Protein AF-A0A6H9SD09-F1 (afdb_monomer_lite)

Structure (mmCIF, N/CA/C/O backbone):
data_AF-A0A6H9SD09-F1
#
_entry.id   AF-A0A6H9SD09-F1
#
loop_
_atom_site.group_PDB
_atom_site.id
_atom_site.type_symbol
_atom_site.label_atom_id
_atom_site.label_alt_id
_atom_site.label_comp_id
_atom_site.label_asym_id
_atom_site.label_entity_id
_atom_site.label_seq_id
_atom_site.pdbx_PDB_ins_code
_atom_site.Cartn_x
_atom_site.Cartn_y
_atom_site.Cartn_z
_atom_site.occupancy
_atom_site.B_iso_or_equiv
_atom_site.auth_seq_id
_atom_site.auth_comp_id
_atom_site.auth_asym_id
_atom_site.auth_atom_id
_atom_site.pdbx_PDB_model_num
ATOM 1 N N . GLU A 1 1 ? -4.843 -14.216 18.972 1.00 89.25 1 GLU A N 1
ATOM 2 C CA . GLU A 1 1 ? -3.890 -14.045 17.846 1.00 89.25 1 GLU A CA 1
ATOM 3 C C . GLU A 1 1 ? -2.821 -13.017 18.214 1.00 89.25 1 GLU A C 1
ATOM 5 O O . GLU A 1 1 ? -3.001 -12.304 19.195 1.00 89.25 1 GLU A O 1
ATOM 10 N N . LYS A 1 2 ? -1.725 -12.934 17.452 1.00 94.81 2 LYS A N 1
ATOM 11 C CA . LYS A 1 2 ? -0.827 -11.769 17.442 1.00 94.81 2 LYS A CA 1
ATOM 12 C C . LYS A 1 2 ? -0.801 -11.192 16.033 1.00 94.81 2 LYS A C 1
ATOM 14 O O . LYS A 1 2 ? -0.509 -11.924 15.093 1.00 94.81 2 LYS A O 1
ATOM 19 N N . ALA A 1 3 ? -1.079 -9.900 15.897 1.00 96.81 3 ALA A N 1
ATOM 20 C CA . ALA A 1 3 ? -1.042 -9.196 14.621 1.00 96.81 3 ALA A CA 1
ATOM 21 C C . ALA A 1 3 ? 0.053 -8.126 14.613 1.00 96.81 3 ALA A C 1
ATOM 23 O O . ALA A 1 3 ? 0.356 -7.518 15.643 1.00 96.81 3 ALA A O 1
ATOM 24 N N . LYS A 1 4 ? 0.662 -7.912 13.445 1.00 96.38 4 LYS A N 1
ATOM 25 C CA . LYS A 1 4 ? 1.649 -6.852 13.208 1.00 96.38 4 LYS A CA 1
ATOM 26 C C . LYS A 1 4 ? 1.287 -6.079 11.943 1.00 96.38 4 LYS A C 1
ATOM 28 O O . LYS A 1 4 ? 0.883 -6.681 10.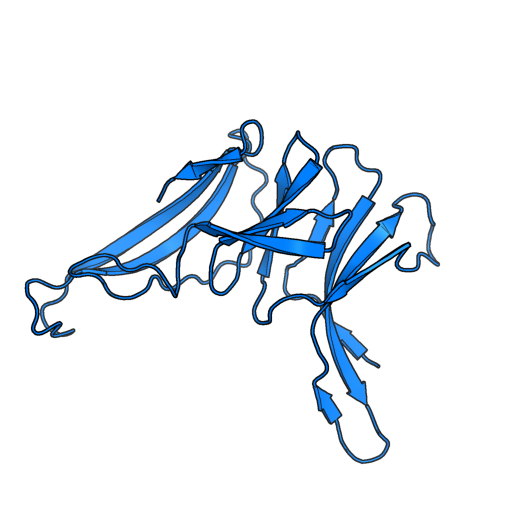948 1.00 96.38 4 LYS A O 1
ATOM 33 N N . SER A 1 5 ? 1.471 -4.765 11.988 1.00 97.19 5 SER A N 1
ATOM 34 C CA . SER A 1 5 ? 1.482 -3.911 10.799 1.00 97.19 5 SER A CA 1
ATOM 35 C C . SER A 1 5 ? 2.931 -3.662 10.378 1.00 97.19 5 SER A C 1
ATOM 37 O O . SER A 1 5 ? 3.809 -3.520 11.231 1.00 97.19 5 SER A O 1
ATOM 39 N N . LEU A 1 6 ? 3.191 -3.663 9.071 1.00 94.69 6 LEU A N 1
ATOM 40 C CA . LEU A 1 6 ? 4.517 -3.459 8.476 1.00 94.69 6 LEU A CA 1
ATOM 41 C C . LEU A 1 6 ? 4.536 -2.115 7.744 1.00 94.69 6 LEU A C 1
ATOM 43 O O . LEU A 1 6 ? 4.350 -2.067 6.533 1.00 94.69 6 LEU A O 1
ATOM 47 N N . TRP A 1 7 ? 4.672 -1.022 8.502 1.00 97.12 7 TRP A N 1
ATOM 48 C CA . TRP A 1 7 ? 4.547 0.371 8.021 1.00 97.12 7 TRP A CA 1
ATOM 49 C C . TRP A 1 7 ? 3.190 0.723 7.383 1.00 97.12 7 TRP A C 1
ATOM 51 O O . TRP A 1 7 ? 2.988 1.844 6.923 1.00 97.12 7 TRP A O 1
ATOM 61 N N . ALA A 1 8 ? 2.248 -0.217 7.394 1.00 97.88 8 ALA A N 1
ATOM 62 C CA . ALA A 1 8 ? 0.945 -0.112 6.769 1.00 97.88 8 ALA A CA 1
ATOM 63 C C . ALA A 1 8 ? -0.066 0.496 7.737 1.00 97.88 8 ALA A C 1
ATOM 65 O O . ALA A 1 8 ? -0.957 -0.199 8.232 1.00 97.88 8 ALA A O 1
ATOM 66 N N . PHE A 1 9 ? 0.087 1.786 8.032 1.00 97.94 9 PHE A N 1
ATOM 67 C CA . PHE A 1 9 ? -0.905 2.559 8.774 1.00 97.94 9 PHE A CA 1
ATOM 68 C C . PHE A 1 9 ? -0.962 4.009 8.287 1.00 97.94 9 PHE A C 1
ATOM 70 O O . PHE A 1 9 ? 0.039 4.554 7.825 1.00 97.94 9 PHE A O 1
ATOM 77 N N . THR A 1 10 ? -2.134 4.632 8.382 1.00 98.31 10 THR A N 1
ATOM 78 C CA . THR A 1 10 ? -2.317 6.059 8.096 1.00 98.31 10 THR A CA 1
ATOM 79 C C . THR A 1 10 ? -3.590 6.584 8.760 1.00 98.31 10 THR A C 1
ATOM 81 O O . THR A 1 10 ? -4.387 5.808 9.287 1.00 98.31 10 THR A O 1
ATOM 84 N N . VAL A 1 11 ? -3.779 7.899 8.739 1.00 98.06 11 VAL A N 1
ATOM 85 C CA . VAL A 1 11 ? -4.969 8.582 9.263 1.00 98.06 11 VAL A CA 1
ATOM 86 C C . VAL A 1 11 ? -5.796 9.093 8.081 1.00 98.06 11 VAL A C 1
ATOM 88 O O . VAL A 1 11 ? -5.233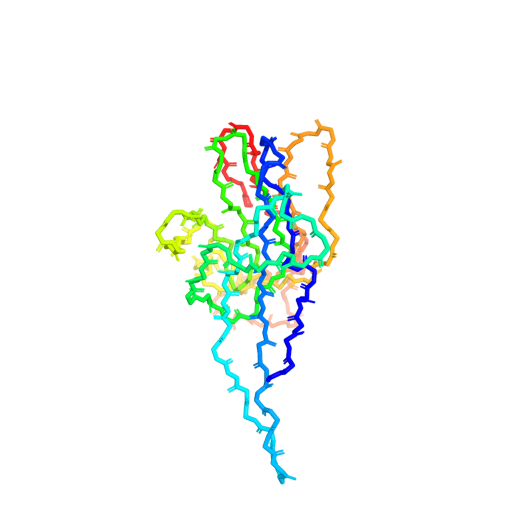 9.441 7.041 1.00 98.06 11 VAL A O 1
ATOM 91 N N . SER A 1 12 ? -7.124 9.109 8.197 1.00 98.12 12 SER A N 1
ATOM 92 C CA . SER A 1 12 ? -8.008 9.728 7.207 1.00 98.12 12 SER A CA 1
ATOM 93 C C . SER A 1 12 ? -7.718 11.222 7.068 1.00 98.12 12 SER A C 1
ATOM 95 O O . SER A 1 12 ? -7.237 11.864 8.001 1.00 98.12 12 SER A O 1
ATOM 97 N N . HIS A 1 13 ? -8.029 11.803 5.909 1.00 96.00 13 HIS A N 1
ATOM 98 C CA . HIS A 1 13 ? -7.797 13.230 5.677 1.00 96.00 13 HIS A CA 1
ATOM 99 C C . HIS A 1 13 ? -8.500 14.119 6.720 1.00 96.00 13 HIS A C 1
ATOM 101 O O . HIS A 1 13 ? -7.946 15.125 7.154 1.00 96.00 13 HIS A O 1
ATOM 107 N N . ASP A 1 14 ? -9.702 13.729 7.155 1.00 97.06 14 ASP A N 1
ATOM 108 C CA . ASP A 1 14 ? -10.475 14.438 8.178 1.00 97.06 14 ASP A CA 1
ATOM 109 C C . ASP A 1 14 ? -10.074 14.094 9.626 1.00 97.06 14 ASP A C 1
ATOM 111 O O . ASP A 1 14 ? -10.645 14.644 10.567 1.00 97.06 14 ASP A O 1
ATOM 115 N N . GLY A 1 15 ? -9.112 13.187 9.823 1.00 98.19 15 GLY A N 1
ATOM 116 C CA . GLY A 1 15 ? -8.595 12.810 11.136 1.00 98.19 15 GLY A CA 1
ATOM 117 C C . GLY A 1 15 ? -9.495 11.895 11.968 1.00 98.19 15 GLY A C 1
ATOM 118 O O . GLY A 1 15 ? -9.121 11.576 13.096 1.00 98.19 15 GLY A O 1
ATOM 119 N N . LYS A 1 16 ? -10.664 11.478 11.467 1.00 98.38 16 LYS A N 1
ATOM 120 C CA . LYS A 1 16 ? -11.653 10.704 12.242 1.00 98.38 16 LYS A CA 1
ATOM 121 C C . LYS A 1 16 ? -11.389 9.208 12.275 1.00 98.38 16 LYS A C 1
ATOM 123 O O . LYS A 1 16 ? -11.869 8.519 13.173 1.00 98.38 16 LYS A O 1
ATOM 128 N N . GLU A 1 17 ? -10.644 8.698 11.302 1.00 98.62 17 GLU A N 1
ATOM 129 C CA . GLU A 1 17 ? -10.371 7.274 11.180 1.00 98.62 17 GLU A CA 1
ATOM 130 C C . GLU A 1 17 ? -8.872 7.001 11.064 1.00 98.62 17 GLU A C 1
ATOM 132 O O . GLU A 1 17 ? -8.118 7.745 10.438 1.00 98.62 17 GLU A O 1
ATOM 137 N N . LEU A 1 18 ? -8.439 5.899 11.667 1.00 98.56 18 LEU A N 1
ATOM 138 C CA . LEU A 1 18 ? -7.121 5.314 11.472 1.00 98.56 18 LEU A CA 1
ATOM 139 C C . LEU A 1 18 ? -7.281 4.009 10.703 1.00 98.56 18 LEU A C 1
ATOM 141 O O . LEU A 1 18 ? -8.080 3.146 11.067 1.00 98.56 18 LEU A O 1
ATOM 145 N N . PHE A 1 19 ? -6.479 3.852 9.658 1.00 98.75 19 PHE A N 1
ATOM 146 C CA . PHE A 1 19 ? -6.436 2.656 8.829 1.00 98.75 19 PHE A CA 1
ATOM 147 C C . PHE A 1 19 ? -5.144 1.897 9.104 1.00 98.75 19 PHE A C 1
ATOM 149 O O . PHE A 1 19 ? -4.072 2.501 9.143 1.00 98.75 19 PHE A O 1
ATOM 156 N N . THR A 1 20 ? -5.215 0.576 9.253 1.00 98.62 20 THR A N 1
ATOM 157 C CA . THR A 1 20 ? -4.020 -0.264 9.390 1.00 98.62 20 THR A CA 1
ATOM 158 C C . THR A 1 20 ? -4.219 -1.634 8.761 1.00 98.62 20 THR A C 1
ATOM 160 O O . THR A 1 20 ? -5.297 -2.218 8.854 1.00 98.62 20 THR A O 1
ATOM 163 N N . VAL A 1 21 ? -3.177 -2.169 8.125 1.00 98.62 21 VAL A N 1
ATOM 164 C CA . VAL A 1 21 ? -3.177 -3.570 7.691 1.00 98.62 21 VAL A CA 1
ATOM 165 C C . VAL A 1 21 ? -2.599 -4.431 8.804 1.00 98.62 21 VAL A C 1
ATOM 167 O O . VAL A 1 21 ? -1.415 -4.353 9.139 1.00 98.62 21 VAL A O 1
ATOM 170 N N . ALA A 1 22 ? -3.432 -5.306 9.350 1.00 98.31 22 ALA A N 1
ATOM 171 C CA . ALA A 1 22 ? -3.016 -6.338 10.277 1.00 98.31 22 ALA A CA 1
ATOM 172 C C . ALA A 1 22 ? -2.568 -7.585 9.504 1.00 98.31 22 ALA A C 1
ATOM 174 O O . ALA A 1 22 ? -3.302 -8.106 8.663 1.00 98.31 22 ALA A O 1
ATOM 175 N N . ASN A 1 23 ? -1.380 -8.104 9.831 1.00 98.62 23 ASN A N 1
ATOM 176 C CA . ASN A 1 23 ? -0.917 -9.436 9.435 1.00 98.62 23 ASN A CA 1
ATOM 177 C C . ASN A 1 23 ? -1.024 -10.379 10.650 1.00 98.62 23 ASN A C 1
ATOM 179 O O . ASN A 1 23 ? -0.106 -10.399 11.479 1.00 98.62 23 ASN A O 1
ATOM 183 N N . PRO A 1 24 ? -2.153 -11.092 10.819 1.00 98.38 24 PRO A N 1
ATOM 184 C CA . PRO A 1 24 ? -2.392 -11.942 11.975 1.00 98.38 24 PRO A CA 1
ATOM 185 C C . PRO A 1 24 ? -1.689 -13.299 11.879 1.00 98.38 24 PRO A C 1
ATOM 187 O O . PRO A 1 24 ? -1.648 -13.950 10.834 1.00 98.38 24 PRO A O 1
ATOM 190 N N . THR A 1 25 ? -1.211 -13.763 13.028 1.00 98.62 25 THR A N 1
ATOM 191 C CA . THR A 1 25 ? -0.766 -15.136 13.255 1.00 98.62 25 THR A CA 1
ATOM 192 C C . THR A 1 25 ? -1.533 -15.701 14.442 1.00 98.62 25 THR A C 1
ATOM 194 O O . THR A 1 25 ? -1.507 -15.154 15.554 1.00 98.62 25 THR A O 1
ATOM 197 N N . LEU A 1 26 ? -2.225 -16.816 14.218 1.00 98.25 26 LEU A N 1
ATOM 198 C CA . LEU A 1 26 ? -2.837 -17.581 15.292 1.00 98.25 26 LEU A CA 1
ATOM 199 C C . LEU A 1 26 ? -1.740 -18.360 16.016 1.00 98.25 26 LEU A C 1
ATOM 201 O O . LEU A 1 26 ? -0.980 -19.092 15.385 1.00 98.25 26 LEU A O 1
ATOM 205 N N . MET A 1 27 ? -1.661 -18.187 17.332 1.00 97.94 27 MET A N 1
ATO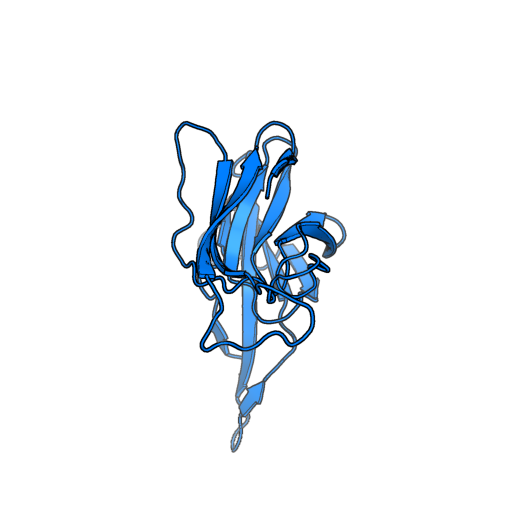M 206 C CA . MET A 1 27 ? -0.754 -18.941 18.190 1.00 97.94 27 MET A CA 1
ATOM 207 C C . MET A 1 27 ? -1.557 -20.044 18.867 1.00 97.94 27 MET A C 1
ATOM 209 O O . MET A 1 27 ? -2.338 -19.758 19.774 1.00 97.94 27 MET A O 1
ATOM 213 N N . LEU A 1 28 ? -1.411 -21.272 18.383 1.00 97.56 28 LEU A N 1
ATOM 214 C CA . LEU A 1 28 ? -1.930 -22.456 19.058 1.00 97.56 28 LEU A CA 1
ATOM 215 C C . LEU A 1 28 ? -0.904 -22.926 20.099 1.00 97.56 28 LEU A C 1
ATOM 217 O O . LEU A 1 28 ? 0.188 -22.370 20.206 1.00 97.56 28 LEU A O 1
ATOM 221 N N . ASN A 1 29 ? -1.261 -23.938 20.882 1.00 97.75 29 ASN A N 1
ATOM 222 C CA . ASN A 1 29 ? -0.415 -24.480 21.945 1.00 97.75 29 ASN A CA 1
ATOM 223 C C . ASN A 1 29 ? 0.929 -25.042 21.439 1.00 97.75 29 ASN A C 1
ATOM 225 O O . ASN A 1 29 ? 1.904 -25.008 22.180 1.00 97.75 29 ASN A O 1
ATOM 229 N N . ASP A 1 30 ? 0.984 -25.542 20.203 1.00 98.12 30 ASP A N 1
ATOM 230 C CA . ASP A 1 30 ? 2.138 -26.251 19.629 1.00 98.12 30 ASP A CA 1
ATOM 231 C C . ASP A 1 30 ? 2.599 -25.709 18.262 1.00 98.12 30 ASP A C 1
ATOM 233 O O . ASP A 1 30 ? 3.615 -26.155 17.730 1.00 98.12 30 ASP A O 1
ATOM 237 N N . ARG A 1 31 ? 1.860 -24.765 17.662 1.00 98.25 31 ARG A N 1
ATOM 238 C CA . ARG A 1 31 ? 2.137 -24.266 16.308 1.00 98.25 31 ARG A CA 1
ATOM 239 C C . ARG A 1 31 ? 1.577 -22.879 16.049 1.00 98.25 31 ARG A C 1
ATOM 241 O O . ARG A 1 31 ? 0.619 -22.430 16.679 1.00 98.25 31 ARG A O 1
ATOM 248 N N . TYR A 1 32 ? 2.141 -22.225 15.043 1.00 98.62 32 TYR A N 1
ATOM 249 C CA . TYR A 1 32 ? 1.625 -20.974 14.503 1.00 98.62 32 TYR A CA 1
ATOM 250 C C . TYR A 1 32 ? 0.924 -21.211 13.172 1.00 98.62 32 TYR A C 1
ATOM 252 O O . TYR A 1 32 ? 1.389 -21.992 12.346 1.00 98.62 32 TYR A O 1
ATOM 260 N N . VAL A 1 33 ? -0.186 -20.509 12.956 1.00 98.50 33 VAL A N 1
ATOM 261 C CA . VAL A 1 33 ? -0.927 -20.544 11.693 1.00 98.50 33 VAL A CA 1
ATOM 262 C C . VAL A 1 33 ? -1.058 -19.118 11.181 1.00 98.50 33 VAL A C 1
ATOM 264 O O . VAL A 1 33 ? -1.775 -18.306 11.773 1.00 98.50 33 VAL A O 1
ATOM 267 N N . VAL A 1 34 ? -0.353 -18.805 10.092 1.00 98.31 34 VAL A N 1
ATOM 268 C CA . VAL A 1 34 ? -0.476 -17.514 9.399 1.00 98.31 34 VAL A CA 1
ATOM 269 C C . VAL A 1 34 ? -1.908 -17.369 8.897 1.00 98.31 34 VAL A C 1
ATOM 271 O O . VAL A 1 34 ? -2.442 -18.279 8.270 1.00 98.31 34 VAL A O 1
ATOM 274 N N . GLN A 1 35 ? -2.525 -16.235 9.202 1.00 98.50 35 GLN A N 1
ATOM 275 C CA . GLN A 1 35 ? -3.906 -15.945 8.840 1.00 98.50 35 GLN A CA 1
ATOM 276 C C . GLN A 1 35 ? -3.967 -14.958 7.662 1.00 98.50 35 GLN A C 1
ATOM 278 O O . GLN A 1 35 ? -2.958 -14.379 7.245 1.00 98.50 35 GLN A O 1
ATOM 283 N N . GLN A 1 36 ? -5.170 -14.768 7.121 1.00 98.19 36 GLN A N 1
ATOM 284 C CA . GLN A 1 36 ? -5.457 -13.779 6.083 1.00 98.19 36 GLN A CA 1
ATOM 285 C C . GLN A 1 36 ? -5.212 -12.352 6.616 1.00 98.19 36 GLN A C 1
ATOM 287 O O . GLN A 1 36 ? -5.771 -12.005 7.661 1.00 98.19 36 GLN A O 1
ATOM 292 N N . PRO A 1 37 ? -4.413 -11.506 5.931 1.00 98.62 37 PRO A N 1
ATOM 293 C CA . PRO A 1 37 ? -4.312 -10.094 6.278 1.00 98.62 37 PRO A CA 1
ATOM 294 C C . PRO A 1 37 ? -5.646 -9.373 6.142 1.00 98.62 37 PRO A C 1
ATOM 296 O O . PRO A 1 37 ? -6.491 -9.745 5.322 1.00 98.62 37 PRO A O 1
ATOM 299 N N . ARG A 1 38 ? -5.812 -8.310 6.922 1.00 98.50 38 ARG A N 1
ATOM 300 C CA . ARG A 1 38 ? -7.032 -7.505 6.930 1.00 98.50 38 ARG A CA 1
ATOM 301 C C . ARG A 1 38 ? -6.722 -6.024 7.084 1.00 98.50 38 ARG A C 1
ATOM 303 O O . ARG A 1 38 ? -5.759 -5.666 7.757 1.00 98.50 38 ARG A O 1
ATOM 310 N N . LEU A 1 39 ? -7.535 -5.191 6.451 1.00 98.75 39 LEU A N 1
ATOM 311 C CA . LEU A 1 39 ? -7.582 -3.754 6.668 1.00 98.75 39 LEU A CA 1
ATOM 312 C C . LEU A 1 39 ? -8.540 -3.493 7.828 1.00 98.75 39 LEU A C 1
ATOM 314 O O . LEU A 1 39 ? -9.748 -3.661 7.673 1.00 98.75 39 LEU A O 1
ATOM 318 N N . ASP A 1 40 ? -7.991 -3.091 8.966 1.00 98.62 40 ASP A N 1
ATOM 319 C CA . ASP A 1 40 ? -8.749 -2.692 10.144 1.00 98.62 40 ASP A CA 1
ATOM 320 C C . ASP A 1 40 ? -8.901 -1.162 10.157 1.00 98.62 40 ASP A C 1
ATOM 322 O O . ASP A 1 40 ? -7.943 -0.420 9.907 1.00 98.62 40 ASP A O 1
ATOM 326 N N . VAL A 1 41 ? -10.117 -0.695 10.443 1.00 98.62 41 VAL A N 1
ATOM 327 C CA . VAL A 1 41 ? -10.465 0.726 10.565 1.00 98.62 41 VAL A CA 1
ATOM 328 C C . VAL A 1 41 ? -10.825 1.016 12.010 1.00 98.62 41 VAL A C 1
ATOM 330 O O . VAL A 1 41 ? -11.672 0.327 12.571 1.00 98.62 41 VAL A O 1
ATOM 333 N N . TYR A 1 42 ? -10.229 2.043 12.598 1.00 98.75 42 TYR A N 1
ATOM 334 C CA . TYR A 1 42 ? -10.476 2.482 13.970 1.00 98.75 42 TYR A CA 1
ATOM 335 C C . TYR A 1 42 ? -11.004 3.912 13.965 1.00 98.75 42 TYR A C 1
ATOM 337 O O . TYR A 1 42 ? -10.532 4.725 13.176 1.00 98.75 42 TYR A O 1
ATOM 345 N N . ALA A 1 43 ? -11.932 4.232 14.864 1.00 98.62 43 ALA A N 1
ATOM 346 C CA . ALA A 1 43 ? -12.283 5.621 15.140 1.00 98.62 43 ALA A CA 1
ATOM 347 C C . ALA A 1 43 ? -11.199 6.248 16.030 1.00 98.62 43 ALA A C 1
ATOM 349 O O . ALA A 1 43 ? -10.755 5.627 16.999 1.00 98.62 43 ALA A O 1
ATOM 350 N N . THR A 1 44 ? -10.741 7.454 15.697 1.00 98.50 44 THR A N 1
ATOM 351 C CA . THR A 1 44 ? -9.655 8.124 16.436 1.00 98.50 44 THR A CA 1
ATOM 352 C C . THR A 1 44 ? -10.107 8.694 17.782 1.00 98.50 44 THR A C 1
ATOM 354 O O . THR A 1 44 ? -9.272 8.950 18.646 1.00 98.50 44 THR A O 1
ATOM 357 N N . ASP A 1 45 ? -11.417 8.829 17.998 1.00 98.19 45 ASP A N 1
ATOM 358 C CA . ASP A 1 45 ? -12.041 9.277 19.247 1.00 98.19 45 ASP A CA 1
ATOM 359 C C . ASP A 1 45 ? -12.392 8.128 20.214 1.00 98.19 45 ASP A C 1
ATOM 361 O O . ASP A 1 45 ? -12.868 8.374 21.321 1.00 98.19 45 ASP A O 1
ATOM 365 N N . ALA A 1 46 ? -12.103 6.873 19.850 1.00 98.00 46 ALA A N 1
ATOM 366 C CA . ALA A 1 46 ? -12.447 5.692 20.650 1.00 98.00 46 ALA A CA 1
ATOM 367 C C . ALA A 1 46 ? -11.574 5.491 21.912 1.00 98.00 46 ALA A C 1
ATOM 369 O O . ALA A 1 46 ? -11.802 4.555 22.681 1.00 98.00 46 ALA A O 1
ATOM 370 N N . GLY A 1 47 ? -10.578 6.353 22.138 1.00 97.31 47 GLY A N 1
ATOM 371 C CA . GLY A 1 47 ? -9.700 6.305 23.308 1.00 97.31 47 GLY A CA 1
ATOM 372 C C . GLY A 1 47 ? -8.722 5.123 23.310 1.00 97.31 47 GLY A C 1
ATOM 373 O O . GLY A 1 47 ? -8.381 4.563 22.270 1.00 97.31 47 GLY A O 1
ATOM 374 N N . MET A 1 48 ? -8.233 4.752 24.498 1.00 97.38 48 MET A N 1
ATOM 375 C CA . MET A 1 48 ? -7.168 3.745 24.656 1.00 97.38 48 MET A CA 1
ATOM 376 C C . MET A 1 48 ? -7.631 2.301 24.420 1.00 97.38 48 MET A C 1
ATOM 378 O O . MET A 1 48 ? -6.806 1.439 24.127 1.00 97.38 48 MET A O 1
ATOM 382 N N . ASP A 1 49 ? -8.937 2.052 24.500 1.00 97.06 49 ASP A N 1
ATOM 383 C CA . ASP A 1 49 ? -9.549 0.735 24.293 1.00 97.06 49 ASP A CA 1
ATOM 384 C C . ASP A 1 49 ? -10.148 0.587 22.884 1.00 97.06 49 ASP A C 1
ATOM 386 O O . ASP A 1 49 ? -11.053 -0.224 22.661 1.00 97.06 49 ASP A O 1
ATOM 390 N N . ALA A 1 50 ? -9.659 1.385 21.927 1.00 98.00 50 ALA A N 1
ATOM 391 C CA . ALA A 1 50 ? -10.145 1.400 20.557 1.00 98.00 50 ALA A CA 1
ATOM 392 C C . ALA A 1 50 ? -10.147 -0.007 19.935 1.00 98.00 50 ALA A C 1
ATOM 394 O O . ALA A 1 50 ? -9.157 -0.745 19.954 1.00 98.00 50 ALA A O 1
ATOM 395 N N . LYS A 1 51 ? -11.277 -0.363 19.325 1.00 97.69 51 LYS A N 1
ATOM 396 C CA . LYS A 1 51 ? -11.462 -1.603 18.562 1.00 97.69 51 LYS A CA 1
ATOM 397 C C . LYS A 1 51 ? -11.734 -1.265 17.097 1.00 97.69 51 LYS A C 1
ATOM 399 O O . LYS A 1 51 ? -12.221 -0.165 16.827 1.00 97.69 51 LYS A O 1
ATOM 404 N N . PRO A 1 52 ? -11.461 -2.189 16.157 1.00 97.88 52 PRO A N 1
ATOM 405 C CA . PRO A 1 52 ? -11.850 -1.979 14.773 1.00 97.88 52 PRO A CA 1
ATOM 406 C C . PRO A 1 52 ? -13.362 -1.737 14.675 1.00 97.88 52 PRO A C 1
ATOM 408 O O . PRO A 1 52 ? -14.152 -2.567 15.125 1.00 97.88 52 PRO A O 1
ATOM 411 N N . VAL A 1 53 ? -13.761 -0.613 14.083 1.00 98.31 53 VAL A N 1
ATOM 412 C CA . VAL A 1 53 ? -15.159 -0.307 13.743 1.00 98.31 53 VAL A CA 1
ATOM 413 C C . VAL A 1 53 ? -15.563 -0.962 12.422 1.00 98.31 53 VAL A C 1
ATOM 415 O O . VAL A 1 53 ? -16.742 -1.217 12.195 1.00 98.31 53 VAL A O 1
ATOM 418 N N . ARG A 1 54 ? -14.583 -1.264 11.558 1.00 98.31 54 ARG A N 1
ATOM 419 C CA . ARG A 1 54 ? -14.728 -2.060 10.330 1.00 98.31 54 ARG A CA 1
ATOM 420 C C . ARG A 1 54 ? -13.467 -2.894 10.109 1.00 98.31 54 ARG A C 1
ATOM 422 O O . ARG A 1 54 ? -12.379 -2.494 10.521 1.00 98.31 54 ARG A O 1
ATOM 429 N N . SER A 1 55 ? -13.618 -4.044 9.458 1.00 98.44 55 SER A N 1
ATOM 430 C CA . SER A 1 55 ? -12.504 -4.918 9.089 1.00 98.44 55 SER A CA 1
ATOM 431 C C . SER A 1 55 ? -12.804 -5.618 7.768 1.00 98.44 55 SER A C 1
ATOM 433 O O . SER A 1 55 ? -13.899 -6.154 7.586 1.00 98.44 55 SER A O 1
ATOM 435 N N . PHE A 1 56 ? -11.842 -5.608 6.846 1.00 98.56 56 PHE A N 1
ATOM 436 C CA . PHE A 1 56 ? -11.986 -6.185 5.508 1.00 98.56 56 PHE A CA 1
ATOM 437 C C . PHE A 1 56 ? -10.799 -7.089 5.170 1.00 98.56 56 PHE A C 1
ATOM 439 O O . PHE A 1 56 ? -9.675 -6.752 5.541 1.00 98.56 56 PHE A O 1
ATOM 446 N N . PRO A 1 57 ? -10.980 -8.193 4.424 1.00 98.38 57 PRO A N 1
ATOM 447 C CA . PRO A 1 57 ? -9.856 -8.945 3.873 1.00 98.38 57 PRO A CA 1
ATOM 448 C C . PRO A 1 57 ? -8.950 -8.040 3.030 1.00 98.38 57 PRO A C 1
ATOM 450 O O . PRO A 1 57 ? -9.435 -7.251 2.223 1.00 98.38 57 PRO A O 1
ATOM 453 N N . ALA A 1 58 ? -7.636 -8.171 3.196 1.00 98.50 58 ALA A N 1
ATOM 454 C CA . ALA A 1 58 ? -6.647 -7.401 2.449 1.00 98.50 58 ALA A CA 1
ATOM 455 C C . ALA A 1 58 ? -5.650 -8.330 1.740 1.00 98.50 58 ALA A C 1
ATOM 457 O O . ALA A 1 58 ? -5.336 -9.404 2.266 1.00 98.50 58 ALA A O 1
ATOM 458 N N . PRO A 1 59 ? -5.112 -7.942 0.570 1.00 98.31 59 PRO A N 1
ATOM 459 C CA . PRO A 1 59 ? -4.004 -8.659 -0.051 1.00 98.31 59 PRO A CA 1
ATOM 460 C C . PRO A 1 59 ? -2.796 -8.799 0.886 1.00 98.31 59 PRO A C 1
ATOM 462 O O . PRO A 1 59 ? -2.617 -8.043 1.840 1.00 98.31 59 PRO A O 1
ATOM 465 N N . ARG A 1 60 ? -1.927 -9.773 0.606 1.00 98.38 60 ARG A N 1
ATOM 466 C CA . ARG A 1 60 ? -0.651 -9.901 1.326 1.00 98.38 60 ARG A CA 1
ATOM 467 C C . ARG A 1 60 ? 0.372 -8.874 0.830 1.00 98.38 60 ARG A C 1
ATOM 469 O O . ARG A 1 60 ? 0.234 -8.332 -0.260 1.00 98.38 60 ARG A O 1
ATOM 476 N N . GLN A 1 61 ? 1.457 -8.717 1.595 1.00 97.81 61 GLN A N 1
ATOM 477 C CA . GLN A 1 61 ? 2.629 -7.907 1.222 1.00 97.81 61 GLN A CA 1
ATOM 478 C C . GLN A 1 61 ? 2.305 -6.420 1.004 1.00 97.81 61 GLN A C 1
ATOM 480 O O . GLN A 1 61 ? 2.906 -5.784 0.145 1.00 97.81 61 GLN A O 1
ATOM 485 N N . LEU A 1 62 ? 1.354 -5.881 1.769 1.00 98.44 62 LEU A N 1
ATOM 486 C CA . LEU A 1 62 ? 1.064 -4.449 1.795 1.00 98.44 62 LEU A 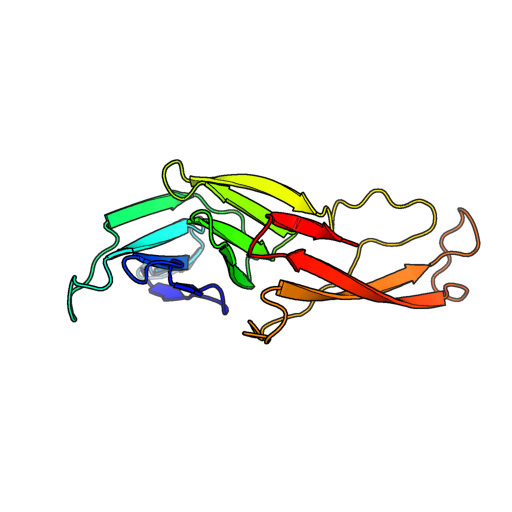CA 1
ATOM 487 C C . LEU A 1 62 ? 2.042 -3.735 2.736 1.00 98.44 62 LEU A C 1
ATOM 489 O O . LEU A 1 62 ? 2.397 -4.283 3.785 1.00 98.44 62 LEU A O 1
ATOM 493 N N . SER A 1 63 ? 2.466 -2.535 2.355 1.00 97.38 63 SER A N 1
ATOM 494 C CA . SER A 1 63 ? 3.377 -1.682 3.119 1.00 97.38 63 SER A CA 1
ATOM 495 C C . SER A 1 63 ? 2.775 -0.286 3.303 1.00 97.38 63 SER A C 1
ATOM 497 O O . SER A 1 63 ? 1.642 -0.169 3.760 1.00 97.38 63 SER A O 1
ATOM 499 N N . VAL A 1 64 ? 3.520 0.775 2.995 1.00 98.31 64 VAL A N 1
ATOM 500 C CA . VAL A 1 64 ? 3.130 2.170 3.222 1.00 98.31 64 VAL A CA 1
ATOM 501 C C . VAL A 1 64 ? 1.766 2.510 2.610 1.00 98.31 64 VAL A C 1
ATOM 503 O O . VAL A 1 64 ? 1.397 2.019 1.539 1.00 98.31 64 VAL A O 1
ATOM 506 N N . MET A 1 65 ? 1.018 3.364 3.311 1.00 98.50 65 MET A N 1
ATOM 507 C CA . MET A 1 65 ? -0.323 3.801 2.920 1.00 98.50 65 MET A CA 1
ATOM 508 C C . MET A 1 65 ? -0.497 5.295 3.174 1.00 98.50 65 MET A C 1
ATOM 510 O O . MET A 1 65 ? 0.056 5.822 4.142 1.00 98.50 65 MET A O 1
ATOM 514 N N . GLN A 1 66 ? -1.311 5.962 2.359 1.00 98.19 66 GLN A N 1
ATOM 515 C CA . GLN A 1 66 ? -1.713 7.355 2.571 1.00 98.19 66 GLN A CA 1
ATOM 516 C C . GLN A 1 66 ? -3.157 7.586 2.127 1.00 98.19 66 GLN A C 1
ATOM 518 O O . GLN A 1 66 ? -3.631 6.966 1.175 1.00 98.19 66 GLN A O 1
ATOM 523 N N . SER A 1 67 ? -3.862 8.466 2.836 1.00 97.62 67 SER A N 1
ATOM 524 C CA . SER A 1 67 ? -5.214 8.889 2.479 1.00 97.62 67 SER A CA 1
ATOM 525 C C . SER A 1 67 ? -5.177 10.098 1.539 1.00 97.62 67 SER A C 1
ATOM 527 O O . SER A 1 67 ? -4.386 11.024 1.719 1.00 97.62 67 SER A O 1
ATOM 529 N N . GLY A 1 68 ? -6.021 10.064 0.511 1.00 96.75 68 GLY A N 1
ATOM 530 C CA . GLY A 1 68 ? -6.311 11.201 -0.353 1.00 96.75 68 GLY A CA 1
ATOM 531 C C . GLY A 1 68 ? -7.318 12.160 0.276 1.00 96.75 68 GLY A C 1
ATOM 532 O O . GLY A 1 68 ? -8.045 11.810 1.208 1.00 96.75 68 GLY A O 1
ATOM 533 N N . ASP A 1 69 ? -7.391 13.365 -0.280 1.00 94.94 69 ASP A N 1
ATOM 534 C CA . ASP A 1 69 ? -8.275 14.440 0.186 1.00 94.94 69 ASP A CA 1
ATOM 535 C C . ASP A 1 69 ? -9.763 14.097 -0.010 1.00 94.94 69 ASP A C 1
ATOM 537 O O . ASP A 1 69 ? -10.620 14.593 0.716 1.00 94.94 69 ASP A O 1
ATOM 541 N N . ASP A 1 70 ? -10.069 13.199 -0.951 1.00 91.88 70 ASP A N 1
ATOM 542 C CA . ASP A 1 70 ? -11.412 12.670 -1.216 1.00 91.88 70 ASP A CA 1
ATOM 543 C C . ASP A 1 70 ? -11.810 11.500 -0.290 1.00 91.88 70 ASP A C 1
ATOM 545 O O . ASP A 1 70 ? -12.885 10.921 -0.449 1.00 91.88 70 ASP A O 1
ATOM 549 N N . GLY A 1 71 ? -10.948 11.122 0.662 1.00 91.81 71 GLY A N 1
ATOM 550 C CA . GLY A 1 71 ? -11.155 9.980 1.557 1.00 91.81 71 GLY A CA 1
ATOM 551 C C . GLY A 1 71 ? -10.774 8.622 0.954 1.00 91.81 71 GLY A C 1
ATOM 552 O O . GLY A 1 71 ? -10.926 7.593 1.616 1.00 91.81 71 GLY A O 1
ATOM 553 N N . THR A 1 72 ? -10.251 8.590 -0.274 1.00 96.00 72 THR A N 1
ATOM 554 C CA . THR A 1 72 ? -9.648 7.388 -0.857 1.00 96.00 72 THR A CA 1
ATOM 555 C C . THR A 1 72 ? -8.424 6.958 -0.046 1.00 96.00 72 THR A C 1
ATOM 557 O O . THR A 1 72 ? -7.605 7.790 0.333 1.00 96.00 72 THR A O 1
ATOM 560 N N . LEU A 1 73 ? -8.230 5.654 0.160 1.00 98.62 73 LEU A N 1
ATOM 561 C CA . LEU A 1 73 ? -6.984 5.119 0.714 1.00 98.62 73 LEU A CA 1
ATOM 562 C C . LEU A 1 73 ? -6.100 4.556 -0.409 1.00 98.62 73 LEU A C 1
ATOM 564 O O . LEU A 1 73 ? -6.556 3.734 -1.202 1.00 98.62 73 LEU A O 1
ATOM 568 N N . TYR A 1 74 ? -4.835 4.970 -0.458 1.00 98.62 74 TYR A N 1
ATOM 569 C CA . TYR A 1 74 ? -3.820 4.425 -1.359 1.00 98.62 74 TYR A CA 1
ATOM 570 C C . TYR A 1 74 ? -2.850 3.538 -0.585 1.00 98.62 74 TYR A C 1
ATOM 572 O O . TYR A 1 74 ? -2.410 3.898 0.507 1.00 98.62 74 TYR A O 1
ATOM 580 N N . VAL A 1 75 ? -2.526 2.369 -1.140 1.00 98.56 75 VAL A N 1
ATOM 581 C CA . VAL A 1 75 ? -1.730 1.339 -0.456 1.00 98.56 75 VAL A CA 1
ATOM 582 C C . VAL A 1 75 ? -0.701 0.750 -1.411 1.00 98.56 75 VAL A C 1
ATOM 584 O O . VAL A 1 75 ? -1.064 0.274 -2.487 1.00 98.56 75 VAL A O 1
ATOM 587 N N . ALA A 1 76 ? 0.571 0.733 -1.014 1.00 98.50 76 ALA A N 1
ATOM 588 C CA . ALA A 1 76 ? 1.609 0.014 -1.745 1.00 98.50 76 ALA A CA 1
ATOM 589 C C . ALA A 1 76 ? 1.593 -1.483 -1.398 1.00 98.50 76 ALA A C 1
ATOM 591 O O . ALA A 1 76 ? 1.453 -1.868 -0.237 1.00 98.50 76 ALA A O 1
ATOM 592 N N . GLY A 1 77 ? 1.775 -2.334 -2.406 1.00 98.06 77 GLY A N 1
ATOM 593 C CA . GLY A 1 77 ? 1.961 -3.772 -2.248 1.00 98.06 77 GLY A CA 1
ATOM 594 C C . GLY A 1 77 ? 2.554 -4.399 -3.506 1.00 98.06 77 GLY A C 1
ATOM 595 O O . GLY A 1 77 ? 3.469 -3.842 -4.104 1.00 98.06 77 GLY A O 1
ATOM 596 N N . ALA A 1 78 ? 2.028 -5.555 -3.932 1.00 98.25 78 ALA A N 1
ATOM 597 C CA . ALA A 1 78 ? 2.415 -6.150 -5.220 1.00 98.25 78 ALA A CA 1
ATOM 598 C C . ALA A 1 78 ? 2.168 -5.190 -6.401 1.00 98.25 78 ALA A C 1
ATOM 600 O O . ALA A 1 78 ? 2.976 -5.121 -7.320 1.00 98.25 78 ALA A O 1
ATOM 601 N N . ASP A 1 79 ? 1.082 -4.429 -6.325 1.00 98.62 79 ASP A N 1
ATOM 602 C CA . ASP A 1 79 ? 0.779 -3.263 -7.147 1.00 98.62 79 ASP A CA 1
ATOM 603 C C . ASP A 1 79 ? 0.433 -2.101 -6.197 1.00 98.62 79 ASP A C 1
ATOM 605 O O . ASP A 1 79 ? 0.354 -2.299 -4.979 1.00 98.62 79 ASP A O 1
ATOM 609 N N . ILE A 1 80 ? 0.226 -0.892 -6.719 1.00 98.62 80 ILE A N 1
ATOM 610 C CA . ILE A 1 80 ? -0.325 0.209 -5.919 1.00 98.62 80 ILE A CA 1
ATOM 611 C C . ILE A 1 80 ? -1.836 0.186 -6.077 1.00 98.62 80 ILE A C 1
ATOM 613 O O . ILE A 1 80 ? -2.357 0.221 -7.195 1.00 98.62 80 ILE A O 1
ATOM 617 N N . TYR A 1 81 ? -2.537 0.131 -4.952 1.00 98.81 81 TYR A N 1
ATOM 618 C CA . TYR A 1 81 ? -3.982 -0.020 -4.906 1.00 98.81 81 TYR A CA 1
ATOM 619 C C . TYR A 1 81 ? -4.671 1.287 -4.533 1.00 98.81 81 TYR A C 1
ATOM 621 O O . TYR A 1 81 ? -4.203 2.022 -3.661 1.00 98.81 81 TYR A O 1
ATOM 629 N N . LYS A 1 82 ? -5.832 1.513 -5.146 1.00 98.44 82 LYS A N 1
ATOM 630 C CA . LYS A 1 82 ? -6.881 2.401 -4.657 1.00 98.44 82 LYS A CA 1
ATOM 631 C C . LYS A 1 82 ? -7.868 1.566 -3.841 1.00 98.44 82 LYS 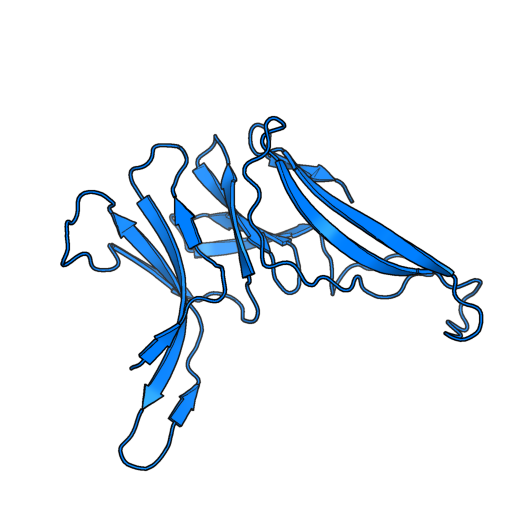A C 1
ATOM 633 O O . LYS A 1 82 ? -8.338 0.533 -4.315 1.00 98.44 82 LYS A O 1
ATOM 638 N N . VAL A 1 83 ? -8.187 2.000 -2.626 1.00 98.50 83 VAL A N 1
ATOM 639 C CA . VAL A 1 83 ? -9.023 1.243 -1.689 1.00 98.50 83 VAL A CA 1
ATOM 640 C C . VAL A 1 83 ? -10.252 2.050 -1.298 1.00 98.50 83 VAL A C 1
ATOM 642 O O . VAL A 1 83 ? -10.152 3.190 -0.841 1.00 98.50 83 VAL A O 1
ATOM 645 N N . ASN A 1 84 ? -11.425 1.437 -1.444 1.00 95.75 84 ASN A N 1
ATOM 646 C CA . ASN A 1 84 ? -12.669 1.971 -0.903 1.00 95.75 84 ASN A CA 1
ATOM 647 C C . ASN A 1 84 ? -12.832 1.499 0.551 1.00 95.75 84 ASN A C 1
ATOM 649 O O . ASN A 1 84 ? -13.181 0.347 0.801 1.00 95.75 84 ASN A O 1
ATOM 653 N N . VAL A 1 85 ? -12.619 2.400 1.511 1.00 94.62 85 VAL A N 1
ATOM 654 C CA . VAL A 1 85 ? -12.615 2.099 2.959 1.00 94.62 85 VAL A CA 1
ATOM 655 C C . VAL A 1 85 ? -13.995 1.798 3.565 1.00 94.62 85 VAL A C 1
ATOM 657 O O . VAL A 1 85 ? -14.086 1.400 4.726 1.00 94.62 85 VAL A O 1
ATOM 660 N N . GLN A 1 86 ? -15.073 1.970 2.793 1.00 95.31 86 GLN A N 1
ATOM 661 C CA . GLN A 1 86 ? -16.434 1.610 3.207 1.00 95.31 86 GLN A CA 1
ATOM 662 C C . GLN A 1 86 ? -16.793 0.175 2.810 1.00 95.31 86 GLN A C 1
ATOM 664 O O . GLN A 1 86 ? -17.568 -0.483 3.497 1.00 95.31 86 GLN A O 1
ATOM 669 N N . THR A 1 87 ? -16.216 -0.323 1.714 1.00 96.31 87 THR A N 1
ATOM 670 C CA . THR A 1 87 ? -16.515 -1.661 1.167 1.00 96.31 87 THR A CA 1
ATOM 671 C C . THR A 1 87 ? -15.360 -2.651 1.305 1.00 96.31 87 THR A C 1
ATOM 673 O O . THR A 1 87 ? -15.567 -3.850 1.148 1.00 96.31 87 THR A O 1
ATOM 676 N N . GLY A 1 88 ? -14.140 -2.168 1.558 1.00 96.56 88 GLY A N 1
ATOM 677 C CA . GLY A 1 88 ? -12.927 -2.983 1.582 1.00 96.56 88 GLY A CA 1
ATOM 678 C C . GLY A 1 88 ? -12.415 -3.393 0.203 1.00 96.56 88 GLY A C 1
ATOM 679 O O . GLY A 1 88 ? -11.544 -4.254 0.115 1.00 96.56 88 GLY A O 1
ATOM 680 N N . LYS A 1 89 ? -12.950 -2.824 -0.884 1.00 97.94 89 LYS A N 1
ATOM 681 C CA . LYS A 1 89 ? -12.543 -3.176 -2.249 1.00 97.94 89 LYS A CA 1
ATOM 682 C C . LYS A 1 89 ? -11.185 -2.559 -2.593 1.00 97.94 89 LYS A C 1
ATOM 684 O O . LYS A 1 89 ? -11.024 -1.344 -2.492 1.00 97.94 89 LYS A O 1
ATOM 689 N N . PHE A 1 90 ? -10.251 -3.400 -3.039 1.00 98.44 90 PHE A N 1
ATOM 690 C CA . PHE A 1 90 ? -8.943 -3.012 -3.571 1.00 98.44 90 PHE A CA 1
ATOM 691 C C . PHE A 1 90 ? -8.983 -3.066 -5.100 1.00 98.44 90 PHE A C 1
ATOM 693 O O . PHE A 1 90 ? -9.197 -4.132 -5.675 1.00 98.44 90 PHE A O 1
ATOM 700 N N . ASP A 1 91 ? -8.743 -1.932 -5.747 1.00 98.44 91 ASP A N 1
ATOM 701 C CA . ASP A 1 91 ? -8.590 -1.817 -7.194 1.00 98.44 91 ASP A CA 1
ATOM 702 C C . ASP A 1 91 ? -7.136 -1.454 -7.521 1.00 98.44 91 ASP A C 1
ATOM 704 O O . ASP A 1 91 ? -6.538 -0.602 -6.863 1.00 98.44 91 ASP A O 1
ATOM 708 N N . VAL A 1 92 ? -6.540 -2.099 -8.527 1.00 98.62 92 VAL A N 1
ATOM 709 C CA . VAL A 1 92 ? -5.180 -1.758 -8.973 1.00 98.62 92 VAL A CA 1
ATOM 710 C C . VAL A 1 92 ? -5.206 -0.375 -9.622 1.00 98.62 92 VAL A C 1
ATOM 712 O O . VAL A 1 92 ? -5.891 -0.176 -10.624 1.00 98.62 92 VAL A O 1
ATOM 715 N N . LEU A 1 93 ? -4.450 0.566 -9.056 1.00 98.44 93 LEU A N 1
ATOM 716 C CA . LEU A 1 93 ? -4.285 1.919 -9.584 1.00 98.44 93 LEU A CA 1
ATOM 717 C C . LEU A 1 93 ? -3.040 2.020 -10.468 1.00 98.44 93 LEU A C 1
ATOM 719 O O . LEU A 1 93 ? -3.127 2.501 -11.594 1.00 98.44 93 LEU A O 1
ATOM 723 N N . ILE A 1 94 ? -1.895 1.544 -9.969 1.00 98.50 94 ILE A N 1
ATOM 724 C CA . ILE A 1 94 ? -0.645 1.458 -10.733 1.00 98.50 94 ILE A CA 1
ATOM 725 C C . ILE A 1 94 ? -0.167 0.006 -10.688 1.00 98.50 94 ILE A C 1
ATOM 727 O O . ILE A 1 94 ? 0.153 -0.483 -9.599 1.00 98.50 94 ILE A O 1
ATOM 731 N N . PRO A 1 95 ? -0.090 -0.699 -11.831 1.00 98.25 95 PRO A N 1
ATOM 732 C CA . PRO A 1 95 ? 0.544 -2.006 -11.860 1.00 98.25 95 PRO A CA 1
ATOM 733 C C . PRO A 1 95 ? 2.055 -1.845 -11.620 1.00 98.25 95 PRO A C 1
ATOM 735 O O . PRO A 1 95 ? 2.695 -1.008 -12.249 1.00 98.25 95 PRO A O 1
ATOM 738 N N . SER A 1 96 ? 2.622 -2.657 -10.727 1.00 97.81 96 SER A N 1
ATOM 739 C CA . SER A 1 96 ? 4.054 -2.696 -10.401 1.00 97.81 96 SER A CA 1
ATOM 740 C C . SER A 1 96 ? 4.619 -4.085 -10.700 1.00 97.81 96 SER A C 1
ATOM 742 O O . SER A 1 96 ? 5.212 -4.295 -11.762 1.00 97.81 96 SER A O 1
ATOM 744 N N . ARG A 1 97 ? 4.341 -5.084 -9.849 1.00 97.94 97 ARG A N 1
ATOM 745 C CA . ARG A 1 97 ? 4.706 -6.486 -10.112 1.00 97.94 97 ARG A CA 1
ATOM 746 C C . ARG A 1 97 ? 4.032 -7.000 -11.378 1.00 97.94 97 ARG A C 1
ATOM 748 O O . ARG A 1 97 ? 4.624 -7.784 -12.114 1.00 97.94 97 ARG A O 1
ATOM 755 N N . ASN A 1 98 ? 2.802 -6.552 -11.628 1.00 97.81 98 ASN A N 1
ATOM 756 C CA . ASN A 1 98 ? 2.001 -6.969 -12.776 1.00 97.81 98 ASN A CA 1
ATOM 757 C C . ASN A 1 98 ? 2.111 -6.007 -13.971 1.00 97.81 98 ASN A C 1
ATOM 759 O O . ASN A 1 98 ? 1.315 -6.088 -14.913 1.00 97.81 98 ASN A O 1
ATOM 763 N N . TRP A 1 99 ? 3.084 -5.090 -13.963 1.00 97.19 99 TRP A N 1
ATOM 764 C CA . TRP A 1 99 ? 3.268 -4.134 -15.048 1.00 97.19 99 TRP A CA 1
ATOM 765 C C . TRP A 1 99 ? 3.801 -4.809 -16.312 1.00 97.19 99 TRP A C 1
ATOM 767 O O . TRP A 1 99 ? 4.959 -5.211 -16.402 1.00 97.19 99 TRP A O 1
ATOM 777 N N . LYS A 1 100 ? 2.953 -4.900 -17.339 1.00 95.44 100 LYS A N 1
ATOM 778 C CA . LYS A 1 100 ? 3.331 -5.434 -18.655 1.00 95.44 100 LYS A CA 1
ATOM 779 C C . LYS A 1 100 ? 4.017 -4.365 -19.505 1.00 95.44 100 LYS A C 1
ATOM 781 O O . LYS A 1 100 ? 3.469 -3.907 -20.506 1.00 95.44 100 LYS A O 1
ATOM 786 N N . ARG A 1 101 ? 5.217 -3.955 -19.095 1.00 94.69 101 ARG A N 1
ATOM 787 C CA . ARG A 1 101 ? 6.031 -2.970 -19.815 1.00 94.69 101 ARG A CA 1
ATOM 788 C C . ARG A 1 101 ? 7.016 -3.676 -20.749 1.00 94.69 101 ARG A C 1
ATOM 790 O O . ARG A 1 101 ? 7.890 -4.416 -20.308 1.00 94.69 101 ARG A O 1
ATOM 797 N N . ALA A 1 102 ? 6.869 -3.462 -22.056 1.00 94.19 102 ALA A N 1
ATOM 798 C CA . ALA A 1 102 ? 7.726 -4.100 -23.056 1.00 94.19 102 ALA A CA 1
ATOM 799 C C . ALA A 1 102 ? 9.203 -3.742 -22.835 1.00 94.19 102 ALA A C 1
ATOM 801 O O . ALA A 1 102 ? 9.527 -2.568 -22.680 1.00 94.19 102 ALA A O 1
ATOM 802 N N . ASN A 1 103 ? 10.082 -4.748 -22.877 1.00 94.75 103 ASN A N 1
ATOM 803 C CA . ASN A 1 103 ? 11.527 -4.628 -22.641 1.00 94.75 103 ASN A CA 1
ATOM 804 C C . ASN A 1 103 ? 11.921 -4.181 -21.222 1.00 94.75 103 ASN A C 1
ATOM 806 O O . ASN A 1 103 ? 13.034 -3.703 -21.033 1.00 94.75 103 ASN A O 1
ATOM 810 N N . TYR A 1 104 ? 11.055 -4.359 -20.223 1.00 97.38 104 TYR A N 1
ATOM 811 C CA . TYR A 1 104 ? 11.402 -4.145 -18.817 1.00 97.38 104 TYR A CA 1
ATOM 812 C C . TYR A 1 104 ? 11.115 -5.396 -17.986 1.00 97.38 104 TYR A C 1
ATOM 814 O O . TYR A 1 104 ? 10.237 -6.193 -18.325 1.00 97.38 104 TYR A O 1
ATOM 822 N N . SER A 1 105 ? 11.853 -5.562 -16.892 1.00 97.00 105 SER A N 1
ATOM 823 C CA . SER A 1 105 ? 11.449 -6.441 -15.797 1.00 97.00 105 SER A CA 1
ATOM 824 C C . SER A 1 105 ? 10.233 -5.862 -15.068 1.00 97.00 105 SER A C 1
ATOM 826 O O . SER A 1 105 ? 9.864 -4.700 -15.259 1.00 97.00 105 SER A O 1
ATOM 828 N N . ALA A 1 106 ? 9.650 -6.649 -14.163 1.00 97.12 106 ALA A N 1
ATOM 829 C CA . ALA A 1 106 ? 8.799 -6.080 -13.123 1.00 97.12 106 ALA A CA 1
ATOM 830 C C . ALA A 1 106 ? 9.592 -5.053 -12.294 1.00 97.12 106 ALA A C 1
ATOM 832 O O . ALA A 1 106 ? 10.816 -5.169 -12.158 1.00 97.12 106 ALA A O 1
ATOM 833 N N . ALA A 1 107 ? 8.886 -4.061 -11.755 1.00 97.94 107 ALA A N 1
ATOM 834 C CA . ALA A 1 107 ? 9.472 -3.095 -10.839 1.00 97.94 107 ALA A CA 1
ATOM 835 C C . ALA A 1 107 ? 9.736 -3.748 -9.472 1.00 97.94 107 ALA A C 1
ATOM 837 O O . ALA A 1 107 ? 8.883 -4.463 -8.940 1.00 97.94 107 ALA A O 1
ATOM 838 N N . ASP A 1 108 ? 10.909 -3.482 -8.903 1.00 98.25 108 ASP A N 1
ATOM 839 C CA . ASP A 1 108 ? 11.250 -3.828 -7.525 1.00 98.25 108 ASP A CA 1
ATOM 840 C C . ASP A 1 108 ? 11.085 -2.598 -6.627 1.00 98.25 108 ASP A C 1
ATOM 842 O O . ASP A 1 108 ? 11.637 -1.531 -6.911 1.00 98.25 108 ASP A O 1
ATOM 846 N N . VAL A 1 109 ? 10.291 -2.744 -5.564 1.00 98.25 109 VAL A N 1
ATOM 847 C CA . VAL A 1 109 ? 9.935 -1.664 -4.636 1.00 98.25 109 VAL A CA 1
ATOM 848 C C . VAL A 1 109 ? 10.212 -2.119 -3.211 1.00 98.25 109 VAL A C 1
ATOM 850 O O . VAL A 1 109 ? 9.525 -2.992 -2.679 1.00 98.25 109 VAL A O 1
ATOM 853 N N . LEU A 1 110 ? 11.162 -1.453 -2.560 1.00 97.62 110 LEU A N 1
ATOM 854 C CA . LEU A 1 110 ? 11.377 -1.540 -1.122 1.00 97.62 110 LEU A CA 1
ATOM 855 C C . LEU A 1 110 ? 11.215 -0.148 -0.519 1.00 97.62 110 LEU A C 1
ATOM 857 O O . LEU A 1 110 ? 12.093 0.705 -0.639 1.00 97.62 110 LEU A O 1
ATOM 861 N N . TYR A 1 111 ? 10.075 0.079 0.128 1.00 97.06 111 TYR A N 1
ATOM 862 C CA . TYR A 1 111 ? 9.743 1.382 0.689 1.00 97.06 111 TYR A CA 1
ATOM 863 C C . TYR A 1 111 ? 8.990 1.231 2.012 1.00 97.06 111 TYR A C 1
ATOM 865 O O . TYR A 1 111 ? 7.933 0.600 2.065 1.00 97.06 111 TYR A O 1
ATOM 873 N N . GLY A 1 112 ? 9.554 1.802 3.080 1.00 96.88 112 GLY A N 1
ATOM 874 C CA . GLY A 1 112 ? 8.992 1.791 4.439 1.00 96.88 112 GLY A CA 1
ATOM 875 C C . GLY A 1 112 ? 8.763 3.188 5.024 1.00 96.88 112 GLY A C 1
ATOM 876 O O . GLY A 1 112 ? 8.468 3.313 6.211 1.00 96.88 112 GLY A O 1
ATOM 877 N N . TRP A 1 113 ? 8.922 4.238 4.212 1.00 97.19 113 TRP A N 1
ATOM 878 C CA . TRP A 1 113 ? 8.907 5.636 4.650 1.00 97.19 113 TRP A CA 1
ATOM 879 C C . TRP A 1 113 ? 7.719 6.384 4.025 1.00 97.19 113 TRP A C 1
ATOM 881 O O . TRP A 1 113 ? 7.809 6.832 2.885 1.00 97.19 113 TRP A O 1
ATOM 891 N N . PRO A 1 114 ? 6.578 6.519 4.725 1.00 94.25 114 PRO A N 1
ATOM 892 C CA . PRO A 1 114 ? 5.412 7.226 4.198 1.00 94.25 114 PRO A CA 1
ATOM 893 C C . PRO A 1 114 ? 5.611 8.747 4.304 1.00 94.25 114 PRO A C 1
ATOM 895 O O . PRO A 1 114 ? 5.131 9.390 5.238 1.00 94.25 114 PRO A O 1
ATOM 898 N N . HIS A 1 115 ? 6.360 9.332 3.367 1.00 96.56 115 HIS A N 1
ATOM 899 C CA . HIS A 1 115 ? 6.696 10.756 3.385 1.00 96.56 115 HIS A CA 1
ATOM 900 C C . HIS A 1 115 ? 5.455 11.651 3.264 1.00 96.56 115 HIS A C 1
ATOM 902 O O . HIS A 1 115 ? 4.683 11.537 2.318 1.00 96.56 115 HIS A O 1
ATOM 908 N N . GLN A 1 116 ? 5.290 12.595 4.191 1.00 95.06 116 GLN A N 1
ATOM 909 C CA . GLN A 1 116 ? 4.302 13.672 4.086 1.00 95.06 116 GLN A CA 1
ATOM 910 C C . GLN A 1 116 ? 4.967 14.896 3.452 1.00 95.06 116 GLN A C 1
ATOM 912 O O . GLN A 1 116 ? 5.488 15.773 4.139 1.00 95.06 116 GLN A O 1
ATOM 917 N N . THR A 1 117 ? 5.033 14.908 2.124 1.00 92.75 117 THR A N 1
ATOM 918 C CA . THR A 1 117 ? 5.708 15.968 1.367 1.00 92.75 117 THR A CA 1
ATOM 919 C C . THR A 1 117 ? 4.807 17.199 1.207 1.00 92.75 117 THR A C 1
ATOM 921 O O . THR A 1 117 ? 3.578 17.113 1.252 1.00 92.75 117 THR A O 1
ATOM 924 N N . TYR A 1 118 ? 5.407 18.362 0.924 1.00 94.19 118 TYR A N 1
ATOM 925 C CA . TYR A 1 118 ? 4.649 19.574 0.572 1.00 94.19 118 TYR A CA 1
ATOM 926 C C . TYR A 1 118 ? 3.845 19.419 -0.732 1.00 94.19 118 TYR A C 1
ATOM 928 O O . TYR A 1 118 ? 2.887 20.156 -0.955 1.00 94.19 118 TYR A O 1
ATOM 936 N N . ARG A 1 119 ? 4.239 18.474 -1.600 1.00 94.25 119 ARG A N 1
ATOM 937 C CA . ARG A 1 119 ? 3.585 18.201 -2.886 1.00 94.25 119 ARG A CA 1
ATOM 938 C C . ARG A 1 119 ? 2.264 17.455 -2.717 1.00 94.25 119 ARG A C 1
ATOM 940 O O . ARG A 1 119 ? 1.512 17.388 -3.681 1.00 94.25 119 ARG A O 1
ATOM 947 N N . ARG A 1 120 ? 1.980 16.939 -1.511 1.00 95.12 120 ARG A N 1
ATOM 948 C CA . ARG A 1 120 ? 0.819 16.089 -1.212 1.00 95.12 120 ARG A CA 1
ATOM 949 C C . ARG A 1 120 ? 0.746 14.898 -2.167 1.00 95.12 120 ARG A C 1
ATOM 951 O O . ARG A 1 120 ? -0.283 14.661 -2.790 1.00 95.12 120 ARG A O 1
ATOM 958 N N . ASP A 1 121 ? 1.845 14.167 -2.291 1.00 96.94 121 ASP A N 1
ATOM 959 C CA . ASP A 1 121 ? 1.919 12.975 -3.125 1.00 96.94 121 ASP A CA 1
ATOM 960 C C . ASP A 1 121 ? 2.244 11.726 -2.305 1.00 96.94 121 ASP A C 1
ATOM 962 O O . ASP A 1 121 ? 3.063 11.763 -1.388 1.00 96.94 121 ASP A O 1
ATOM 966 N N . PHE A 1 122 ? 1.617 10.611 -2.674 1.00 98.06 122 PHE A N 1
ATOM 967 C CA . PHE A 1 122 ? 2.020 9.287 -2.234 1.00 98.06 122 PHE A CA 1
ATOM 968 C C . PHE A 1 122 ? 2.965 8.701 -3.267 1.00 98.06 122 PHE A C 1
ATOM 970 O O . PHE A 1 122 ? 2.530 8.243 -4.326 1.00 98.06 122 PHE A O 1
ATOM 977 N N . SER A 1 123 ? 4.259 8.737 -2.966 1.00 97.56 123 SER A N 1
ATOM 978 C CA . SER A 1 123 ? 5.291 8.274 -3.880 1.00 97.56 123 SER A CA 1
ATOM 979 C C . SER A 1 123 ? 6.193 7.193 -3.302 1.00 97.56 123 SER A C 1
ATOM 981 O O . SER A 1 123 ? 6.491 7.153 -2.108 1.00 97.56 123 SER A O 1
ATOM 983 N N . VAL A 1 124 ? 6.627 6.299 -4.190 1.00 97.94 124 VAL A N 1
ATOM 984 C CA . VAL A 1 124 ? 7.607 5.249 -3.909 1.00 97.94 124 VAL A CA 1
ATOM 985 C C . VAL A 1 124 ? 8.610 5.171 -5.054 1.00 97.94 124 VAL A C 1
ATOM 987 O O . VAL A 1 124 ? 8.249 5.271 -6.229 1.00 97.94 124 VAL A O 1
ATOM 990 N N . LEU A 1 125 ? 9.884 4.987 -4.713 1.00 98.25 125 LEU A N 1
ATOM 991 C CA . LEU A 1 125 ? 10.928 4.719 -5.699 1.00 98.25 125 LEU A CA 1
ATOM 992 C C . LEU A 1 125 ? 10.949 3.232 -6.049 1.00 98.25 125 LEU A C 1
ATOM 994 O O . LEU A 1 125 ? 10.707 2.382 -5.188 1.00 98.25 125 LEU A O 1
ATOM 998 N N . TYR A 1 126 ? 11.281 2.931 -7.300 1.00 98.50 126 TYR A N 1
ATOM 999 C CA . TYR A 1 126 ? 11.475 1.565 -7.771 1.00 98.50 126 TYR A CA 1
ATOM 1000 C C . TYR A 1 126 ? 12.768 1.422 -8.565 1.00 98.50 126 TYR A C 1
ATOM 1002 O O . TYR A 1 126 ? 13.287 2.398 -9.110 1.00 98.50 126 TYR A O 1
ATOM 1010 N N . THR A 1 127 ? 13.251 0.187 -8.669 1.00 98.56 127 THR A N 1
ATOM 1011 C CA . THR A 1 127 ? 14.271 -0.193 -9.652 1.00 98.56 127 THR A CA 1
ATOM 1012 C C . THR A 1 127 ? 13.697 -1.161 -10.680 1.00 98.56 127 THR A C 1
ATOM 1014 O O . THR A 1 127 ? 12.727 -1.869 -10.408 1.00 98.56 127 THR A O 1
ATOM 1017 N N . ALA A 1 128 ? 14.256 -1.173 -11.889 1.00 98.25 128 ALA A N 1
ATOM 1018 C CA . ALA A 1 128 ? 13.902 -2.146 -12.920 1.00 98.25 128 ALA A CA 1
ATOM 1019 C C . ALA A 1 128 ? 15.079 -2.398 -13.868 1.00 98.25 128 ALA A C 1
ATOM 1021 O O . ALA A 1 128 ? 15.902 -1.512 -14.103 1.00 98.25 128 ALA A O 1
ATOM 1022 N N . ALA A 1 129 ? 15.129 -3.592 -14.455 1.00 98.12 129 ALA A N 1
ATOM 1023 C CA . ALA A 1 129 ? 16.014 -3.891 -15.570 1.00 98.12 129 ALA A CA 1
ATOM 1024 C C . ALA A 1 129 ? 15.324 -3.505 -16.883 1.00 98.12 129 ALA A C 1
ATOM 1026 O O . ALA A 1 129 ? 14.210 -3.948 -17.162 1.00 98.12 129 ALA A O 1
ATOM 1027 N N . LYS A 1 130 ? 15.993 -2.702 -17.705 1.00 98.06 130 LYS A N 1
ATOM 1028 C CA . LYS A 1 130 ? 15.596 -2.383 -19.074 1.00 98.06 130 LYS A CA 1
ATOM 1029 C C . LYS A 1 130 ? 16.437 -3.215 -20.034 1.00 98.06 130 LYS A C 1
ATOM 1031 O O . LYS A 1 130 ? 17.658 -3.079 -20.109 1.00 98.06 130 LYS A O 1
ATOM 1036 N N . TYR A 1 131 ? 15.774 -4.086 -20.773 1.00 97.88 131 TYR A N 1
ATOM 1037 C CA . TYR A 1 131 ? 16.404 -5.023 -21.688 1.00 97.88 131 TYR A CA 1
ATOM 1038 C C . TYR A 1 131 ? 16.633 -4.390 -23.061 1.00 97.88 131 TYR A C 1
ATOM 1040 O O . TYR A 1 131 ? 15.796 -3.642 -23.567 1.00 97.88 131 TYR A O 1
ATOM 1048 N N . LYS A 1 132 ? 17.766 -4.720 -23.688 1.00 95.00 132 LYS A N 1
ATOM 1049 C CA . LYS A 1 132 ? 18.092 -4.265 -25.051 1.00 95.00 132 LYS A CA 1
ATOM 1050 C C . LYS A 1 132 ? 17.185 -4.892 -26.105 1.00 95.00 132 LYS A C 1
ATOM 1052 O O . LYS A 1 132 ? 16.889 -4.267 -27.119 1.00 95.00 132 LYS A O 1
ATOM 1057 N N . ASP A 1 133 ? 16.762 -6.128 -25.864 1.00 93.00 133 ASP A N 1
ATOM 1058 C CA . ASP A 1 133 ? 15.957 -6.915 -26.784 1.00 93.00 133 ASP A CA 1
ATOM 1059 C C . ASP A 1 133 ? 15.114 -7.972 -26.044 1.00 93.00 133 ASP A C 1
ATOM 1061 O O . ASP A 1 133 ? 15.076 -8.047 -24.812 1.00 93.00 133 ASP A O 1
ATOM 1065 N N . LYS A 1 134 ? 14.423 -8.808 -26.825 1.00 92.44 134 LYS A N 1
ATOM 1066 C CA . LYS A 1 134 ? 13.530 -9.860 -26.326 1.00 92.44 134 LYS A CA 1
ATOM 1067 C C . LYS A 1 134 ? 14.242 -11.013 -25.611 1.00 92.44 134 LYS A C 1
ATOM 1069 O O . LYS A 1 134 ? 13.550 -11.826 -25.010 1.00 92.44 134 LYS A O 1
ATOM 1074 N N . LYS A 1 135 ? 15.575 -11.123 -25.676 1.00 93.12 135 LYS A N 1
ATOM 1075 C CA . LYS A 1 135 ? 16.324 -12.168 -24.958 1.00 93.12 135 LYS A CA 1
ATOM 1076 C C . LYS A 1 135 ? 16.371 -11.904 -23.456 1.00 93.12 135 LYS A C 1
ATOM 1078 O O . LYS A 1 135 ? 16.608 -12.841 -22.705 1.00 93.12 135 LYS A O 1
ATOM 1083 N N . GLN A 1 136 ? 16.138 -10.654 -23.040 1.00 92.75 136 GLN A N 1
ATOM 1084 C CA . GLN A 1 136 ? 16.084 -10.239 -21.637 1.00 92.75 136 GLN A CA 1
ATOM 1085 C C . GLN A 1 136 ? 17.320 -10.656 -20.819 1.00 92.75 136 GLN A C 1
ATOM 1087 O O . GLN A 1 136 ? 17.205 -11.025 -19.654 1.00 92.75 136 GLN A O 1
ATOM 1092 N N . ASP A 1 137 ? 18.507 -10.593 -21.431 1.00 95.00 137 ASP A N 1
ATOM 1093 C CA . ASP A 1 137 ? 19.768 -10.954 -20.780 1.00 95.00 137 ASP A CA 1
ATOM 1094 C C . ASP A 1 137 ? 20.129 -9.938 -19.674 1.00 95.00 137 ASP A C 1
ATOM 1096 O O . ASP A 1 137 ? 20.424 -8.776 -19.988 1.00 95.00 137 ASP A O 1
ATOM 1100 N N . PRO A 1 138 ? 20.153 -10.346 -18.389 1.00 92.19 138 PRO A N 1
ATOM 1101 C CA . PRO A 1 138 ? 20.486 -9.454 -17.281 1.00 92.19 138 PRO A CA 1
ATOM 1102 C C . PRO A 1 138 ? 21.904 -8.872 -17.354 1.00 92.19 138 PRO A C 1
ATOM 1104 O O . PRO A 1 138 ? 22.132 -7.794 -16.807 1.00 92.19 138 PRO A O 1
ATOM 1107 N N . ALA A 1 139 ? 22.849 -9.543 -18.026 1.00 95.31 139 ALA A N 1
ATOM 1108 C CA . ALA A 1 139 ? 24.233 -9.078 -18.153 1.00 95.31 139 ALA A CA 1
ATOM 1109 C C . ALA A 1 139 ? 24.374 -7.872 -19.095 1.00 95.31 139 ALA A C 1
ATOM 1111 O O . ALA A 1 139 ? 25.362 -7.141 -19.035 1.00 95.31 139 ALA A O 1
ATOM 1112 N N . THR A 1 140 ? 23.387 -7.653 -19.969 1.00 95.75 140 THR A N 1
ATOM 1113 C CA . THR A 1 140 ? 23.375 -6.531 -20.918 1.00 95.75 140 THR A CA 1
ATOM 1114 C C . THR A 1 140 ? 22.268 -5.517 -20.644 1.00 95.75 140 THR A C 1
ATOM 1116 O O . THR A 1 140 ? 22.143 -4.544 -21.394 1.00 95.75 140 THR A O 1
ATOM 1119 N N . ALA A 1 141 ? 21.480 -5.732 -19.588 1.00 97.44 141 ALA A N 1
ATOM 1120 C CA . ALA A 1 141 ? 20.402 -4.847 -19.180 1.00 97.44 141 ALA A CA 1
ATOM 1121 C C . ALA A 1 141 ? 20.928 -3.532 -18.581 1.00 97.44 141 ALA A C 1
ATOM 1123 O O . ALA A 1 141 ? 21.981 -3.482 -17.947 1.00 97.44 141 ALA A O 1
ATOM 1124 N N . GLU A 1 142 ? 20.157 -2.464 -18.765 1.00 98.00 142 GLU A N 1
ATOM 1125 C CA . GLU A 1 142 ? 20.353 -1.183 -18.087 1.00 98.00 142 GLU A CA 1
ATOM 1126 C C . GLU A 1 142 ? 19.484 -1.162 -16.821 1.00 98.00 142 GLU A C 1
ATOM 1128 O O . GLU A 1 142 ? 18.265 -1.310 -16.910 1.00 98.00 142 GLU A O 1
ATOM 1133 N N . TYR A 1 143 ? 20.086 -0.989 -15.642 1.00 97.81 143 TYR A N 1
ATOM 1134 C CA . TYR A 1 143 ? 19.338 -0.873 -14.387 1.00 97.81 143 TYR A CA 1
ATOM 1135 C C . TYR A 1 143 ? 18.969 0.583 -14.137 1.00 97.81 143 TYR A C 1
ATOM 1137 O O . TYR A 1 143 ? 19.839 1.448 -14.047 1.00 97.81 143 TYR A O 1
ATOM 1145 N N . VAL A 1 144 ? 17.670 0.842 -14.028 1.00 97.94 144 VAL A N 1
ATOM 1146 C CA . VAL A 1 144 ? 17.124 2.192 -13.891 1.00 97.94 144 VAL A CA 1
ATOM 1147 C C . VAL A 1 144 ? 16.425 2.368 -12.551 1.00 97.94 144 VAL A C 1
ATOM 1149 O O . VAL A 1 144 ? 15.876 1.414 -11.999 1.00 97.94 144 VAL A O 1
ATOM 1152 N N . TYR A 1 145 ? 16.409 3.610 -12.072 1.00 98.44 145 TYR A N 1
ATOM 1153 C CA . TYR A 1 145 ? 15.490 4.063 -11.034 1.00 98.44 145 TYR A CA 1
ATOM 1154 C C . TYR A 1 145 ? 14.261 4.708 -11.672 1.00 98.44 145 TYR A C 1
ATOM 1156 O O . TYR A 1 145 ? 14.367 5.395 -12.689 1.00 98.44 145 TYR A O 1
ATOM 1164 N N . GLY A 1 146 ? 13.107 4.520 -11.043 1.00 97.94 146 GLY A N 1
ATOM 1165 C CA . GLY A 1 146 ? 11.870 5.204 -11.389 1.00 97.94 146 GLY A CA 1
ATOM 1166 C C . GLY A 1 146 ? 11.069 5.596 -10.152 1.00 97.94 146 GLY A C 1
ATOM 1167 O O . GLY A 1 146 ? 11.470 5.330 -9.016 1.00 97.94 146 GLY A O 1
ATOM 1168 N N . LEU A 1 147 ? 9.938 6.254 -10.389 1.00 97.50 147 LEU A N 1
ATOM 1169 C CA . LEU A 1 147 ? 9.044 6.777 -9.364 1.00 97.50 147 LEU A CA 1
ATOM 1170 C C . LEU A 1 147 ? 7.613 6.384 -9.718 1.00 97.50 147 LEU A C 1
ATOM 1172 O O . LEU A 1 147 ? 7.145 6.704 -10.805 1.00 97.50 147 LEU A O 1
ATOM 1176 N N . PHE A 1 148 ? 6.911 5.755 -8.786 1.00 98.31 148 PHE A N 1
ATOM 1177 C CA . PHE A 1 148 ? 5.455 5.762 -8.807 1.00 98.31 148 PHE A CA 1
ATOM 1178 C C . PHE A 1 148 ? 4.971 6.889 -7.905 1.00 98.31 148 PHE A C 1
ATOM 1180 O O . PHE A 1 148 ? 5.498 7.053 -6.803 1.00 98.31 148 PHE A O 1
ATOM 1187 N N . SER A 1 149 ? 3.987 7.663 -8.353 1.00 97.94 149 SER A N 1
ATOM 1188 C CA . SER A 1 149 ? 3.419 8.756 -7.561 1.00 97.94 149 SER A CA 1
ATOM 1189 C C . SER A 1 149 ? 1.913 8.853 -7.769 1.00 97.94 149 SER A C 1
ATOM 1191 O O . SER A 1 149 ? 1.409 8.628 -8.870 1.00 97.94 149 SER A O 1
ATOM 1193 N N . VAL A 1 150 ? 1.195 9.176 -6.698 1.00 98.44 150 VAL A N 1
ATOM 1194 C CA . VAL A 1 150 ? -0.228 9.506 -6.713 1.00 98.44 150 VAL A CA 1
ATOM 1195 C C . VAL A 1 150 ? -0.402 10.873 -6.070 1.00 98.44 150 VAL A C 1
ATOM 1197 O O . VAL A 1 150 ? -0.074 11.054 -4.900 1.00 98.44 150 VAL A O 1
ATOM 1200 N N . ASP A 1 151 ? -0.945 11.830 -6.811 1.00 98.06 151 ASP A N 1
ATOM 1201 C CA . ASP A 1 151 ? -1.344 13.125 -6.263 1.00 98.06 151 ASP A CA 1
ATOM 1202 C C . ASP A 1 151 ? -2.539 12.915 -5.315 1.00 98.06 151 ASP A C 1
ATOM 1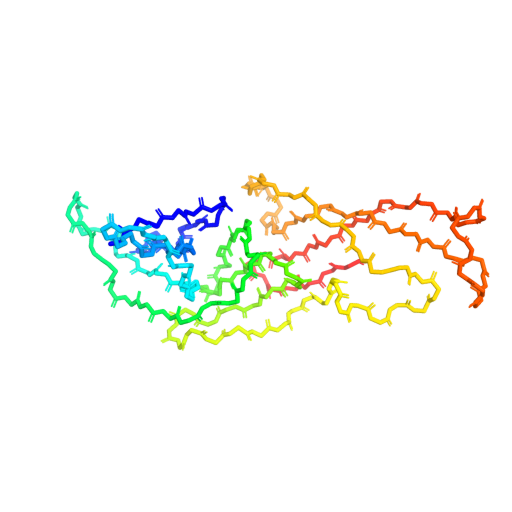204 O O . ASP A 1 151 ? -3.607 12.472 -5.736 1.00 98.06 151 ASP A O 1
ATOM 1208 N N . LEU A 1 152 ? -2.373 13.204 -4.021 1.00 98.00 152 LEU A N 1
ATOM 1209 C CA . LEU A 1 152 ? -3.385 12.920 -2.996 1.00 98.00 152 LEU A CA 1
ATOM 1210 C C . LEU A 1 152 ? -4.605 13.840 -3.083 1.00 98.00 152 LEU A C 1
ATOM 1212 O O . LEU A 1 152 ? -5.652 13.510 -2.529 1.00 98.00 152 LEU A O 1
ATOM 1216 N N . LYS A 1 153 ? -4.500 14.973 -3.783 1.00 96.94 153 LYS A N 1
ATOM 1217 C CA . LYS A 1 153 ? -5.611 15.907 -3.973 1.00 96.94 153 LYS A CA 1
ATOM 1218 C C . LYS A 1 153 ? -6.529 15.469 -5.111 1.00 96.94 153 LYS A C 1
ATOM 1220 O O . LYS A 1 153 ? -7.742 15.632 -5.028 1.00 96.94 153 LYS A O 1
ATOM 1225 N N . THR A 1 154 ? -5.953 14.954 -6.192 1.00 97.06 154 THR A N 1
ATOM 1226 C CA . THR A 1 154 ? -6.669 14.634 -7.440 1.00 97.06 154 THR A CA 1
ATOM 1227 C C . THR A 1 154 ? -6.832 13.136 -7.683 1.00 97.06 154 THR A C 1
ATOM 1229 O O . THR A 1 154 ? -7.655 12.732 -8.502 1.00 97.06 154 THR A O 1
ATOM 1232 N N . GLY A 1 155 ? -6.036 12.306 -7.010 1.00 97.06 155 GLY A N 1
ATOM 1233 C CA . GLY A 1 155 ? -5.929 10.870 -7.253 1.00 97.06 155 GLY A CA 1
ATOM 1234 C C . GLY A 1 155 ? -5.241 10.501 -8.569 1.00 97.06 155 GLY A C 1
ATOM 1235 O O . GLY A 1 155 ? -5.289 9.337 -8.972 1.00 97.06 155 GLY A O 1
ATOM 1236 N N . LYS A 1 156 ? -4.624 11.466 -9.266 1.00 97.75 156 LYS A N 1
ATOM 1237 C CA . LYS A 1 156 ? -3.912 11.221 -10.525 1.00 97.75 156 LYS A CA 1
ATOM 1238 C C . LYS A 1 156 ? -2.623 10.441 -10.254 1.00 97.75 156 LYS A C 1
ATOM 1240 O O . LYS A 1 156 ? -1.821 10.841 -9.417 1.00 97.75 156 LYS A O 1
ATOM 1245 N N . ALA A 1 157 ? -2.435 9.352 -10.994 1.00 97.44 157 ALA A N 1
ATOM 1246 C CA . ALA A 1 157 ? -1.286 8.460 -10.893 1.00 97.44 157 ALA A CA 1
ATOM 1247 C C . ALA A 1 157 ? -0.256 8.694 -12.016 1.00 97.44 157 ALA A C 1
ATOM 1249 O O . ALA A 1 157 ? -0.636 8.967 -13.157 1.00 97.44 157 ALA A O 1
ATOM 1250 N N . GLU A 1 158 ? 1.034 8.545 -11.697 1.00 95.25 158 GLU A N 1
ATOM 1251 C CA . GLU A 1 158 ? 2.182 8.674 -12.612 1.00 95.25 158 GLU A CA 1
ATOM 1252 C C . GLU A 1 158 ? 3.205 7.534 -12.383 1.00 95.25 158 GLU A C 1
ATOM 1254 O O . GLU A 1 158 ? 3.314 7.017 -11.265 1.00 95.25 158 GLU A O 1
ATOM 1259 N N . THR A 1 159 ? 3.920 7.114 -13.445 1.00 93.31 159 THR A N 1
ATOM 1260 C CA . THR A 1 159 ? 4.827 5.935 -13.479 1.00 93.31 159 THR A CA 1
ATOM 1261 C C . THR A 1 159 ? 6.134 6.160 -14.227 1.00 93.31 159 THR A C 1
ATOM 1263 O O . THR A 1 159 ? 6.060 6.872 -15.255 1.00 93.31 159 THR A O 1
#

pLDDT: mean 97.23, std 1.76, range [89.25, 98.81]

InterPro domains:
  IPR011044 Quinoprotein amine dehydrogenase, beta chain-like [SSF50969] (5-156)
  IPR015943 WD40/YVTN repeat-like-containing domain superfamily [G3DSA:2.130.10.10] (1-159)

Foldseek 3Di:
DDWDFALAWDAFPVRQKIWTKTFDWDDDPPDIDGDFIKIFIWTPPPPPPIDGPDIGGDDPAWAHWYAFPVRWIWIDGCAIWTADPVPRDTDHPGHACNDPDPQKHGWAWDDHDQDPDPQQKRKTKTKIWGHPDPVSDSVRTDIDIDMWIARRHPRDIDD

Secondary structure (DSSP, 8-state):
-EEE-SS-EEE-TTSSEEEEEEEEEEE-SS-EEE---EEEEEETTSGGG--EEEEEE--SS---EEE-TTS-EEEESSSEEEEETTTTEEEEEE-STT---TTBPPPB---------TT-EEEEEEEEEEPSSTT--TTTPEEEEEEEEEETTT--EE-

Radius of gyration: 17.78 Å; chains: 1; bounding box: 41×46×51 Å

Sequence (159 aa):
EKAKSLWAFTVSHDGKELFTVANPTLMLNDRYVVQQPRLDVYATDAGMDAKPVRSFPAPRQLSVMQSGDDGTLYVAGADIYKVNVQTGKFDVLIPSRNWKRANYSAADVLYGWPHQTYRRDFSVLYTAAKYKDKKQDPATAEYVYGLFSVDLKTGKAET

Organism: NCBI:txid191390